Protein AF-A0A846B7E2-F1 (afdb_monomer_lite)

pLDDT: mean 75.78, std 22.54, range [23.11, 97.06]

Secondary structure (DSSP, 8-state):
--EEEEE--SSTTSSHHHHHHHHHHHHHTTS-EEEEE--TT-HHHHHHHHT-S--SSEEEE---HHHHTTGGG-SS-SEEEEE--S-TT-HHHHHHHHHHHHTT-------SSS------

Sequence (120 aa):
MPSIIAIINGKGGVGKTTTSVNLSAALADKKKVLLVDADPQGSATWWVERGGTNMGFDLAQETEPTLLSSLQKIEGYELAVVDTPPALRSEALEVVHHTYHQAGFTHLAGIENVTKLTLL

Radius of gyration: 13.57 Å; chains: 1; bounding box: 35×30×28 Å

Foldseek 3Di:
DAAEAEQDALDPPPCLLVCLLVVQLVCLVPWAEEEEEQAPVCPNVVVVVVVVDDSSYHYDYDNDLVVVLCVVVDPPTRYYYYRHYNRPDDPNVVSVVVSCVVVPDDDPDDDPDDDDDPDD

Structure (mmCIF, N/CA/C/O backbone):
data_AF-A0A846B7E2-F1
#
_entry.id   AF-A0A846B7E2-F1
#
loop_
_atom_site.group_PDB
_atom_site.id
_atom_site.type_symbol
_atom_site.label_atom_id
_atom_site.label_alt_id
_atom_site.label_comp_id
_atom_site.label_asym_id
_atom_site.label_entity_id
_atom_site.label_seq_id
_atom_site.pdbx_PDB_ins_code
_atom_site.Cartn_x
_atom_site.Cartn_y
_atom_site.Cartn_z
_atom_site.occupancy
_atom_site.B_iso_or_equiv
_atom_site.auth_seq_id
_atom_site.auth_comp_id
_atom_site.auth_asym_id
_atom_site.auth_atom_id
_atom_site.pdbx_PDB_model_num
ATOM 1 N N . MET A 1 1 ? 1.496 10.185 12.114 1.00 75.81 1 MET A N 1
ATOM 2 C CA . MET A 1 1 ? 2.270 9.568 11.019 1.00 75.81 1 MET A CA 1
ATOM 3 C C . MET A 1 1 ? 1.794 8.134 10.879 1.00 75.81 1 MET A C 1
ATOM 5 O O . MET A 1 1 ? 1.859 7.421 11.881 1.00 75.81 1 MET A O 1
ATOM 9 N N . PRO A 1 2 ? 1.260 7.725 9.719 1.00 86.44 2 PRO A N 1
ATOM 10 C CA . PRO A 1 2 ? 0.868 6.339 9.499 1.00 86.44 2 PRO A CA 1
ATOM 11 C C . PRO A 1 2 ? 2.097 5.429 9.473 1.00 86.44 2 PRO A C 1
ATOM 13 O O . PRO A 1 2 ? 3.195 5.845 9.098 1.00 86.44 2 PRO A O 1
ATOM 16 N N . SER A 1 3 ? 1.901 4.159 9.821 1.00 88.38 3 SER A N 1
ATOM 17 C CA . SER A 1 3 ? 2.859 3.121 9.423 1.00 88.38 3 SER A CA 1
ATOM 18 C C . SER A 1 3 ? 2.795 2.936 7.906 1.00 88.38 3 SER A C 1
ATOM 20 O O . SER A 1 3 ? 1.712 3.046 7.335 1.00 88.38 3 SER A O 1
ATOM 22 N N . ILE A 1 4 ? 3.919 2.643 7.249 1.00 85.88 4 ILE A N 1
ATOM 23 C CA . ILE A 1 4 ? 3.960 2.425 5.795 1.00 85.88 4 ILE A CA 1
ATOM 24 C C . ILE A 1 4 ? 4.366 0.983 5.506 1.00 85.88 4 ILE A C 1
ATOM 26 O O . ILE A 1 4 ? 5.392 0.517 5.998 1.00 85.88 4 ILE A O 1
ATOM 30 N N . ILE A 1 5 ? 3.579 0.296 4.679 1.00 87.12 5 ILE A N 1
ATOM 31 C CA . ILE A 1 5 ? 3.899 -1.026 4.138 1.00 87.12 5 ILE A CA 1
ATOM 32 C C . ILE A 1 5 ? 3.931 -0.915 2.618 1.00 87.12 5 ILE A C 1
ATOM 34 O O . ILE A 1 5 ? 2.895 -0.736 1.988 1.00 87.12 5 ILE A O 1
ATOM 38 N N . ALA A 1 6 ? 5.110 -1.044 2.020 1.00 86.50 6 ALA A N 1
ATOM 39 C CA . ALA A 1 6 ? 5.250 -1.074 0.570 1.00 86.50 6 ALA A CA 1
ATOM 40 C C . ALA A 1 6 ? 5.435 -2.507 0.073 1.00 86.50 6 ALA A C 1
ATOM 42 O O . ALA A 1 6 ? 6.299 -3.239 0.562 1.00 86.50 6 ALA A O 1
ATOM 43 N N . ILE A 1 7 ? 4.646 -2.902 -0.925 1.00 87.38 7 ILE A N 1
ATOM 44 C CA . ILE A 1 7 ? 4.767 -4.212 -1.558 1.00 87.38 7 ILE A CA 1
ATOM 45 C C . ILE A 1 7 ? 5.700 -4.076 -2.757 1.00 87.38 7 ILE A C 1
ATOM 47 O O . ILE A 1 7 ? 5.306 -3.589 -3.814 1.00 87.38 7 ILE A O 1
ATOM 51 N N . ILE A 1 8 ? 6.955 -4.496 -2.581 1.00 82.00 8 ILE A N 1
ATOM 52 C CA . ILE A 1 8 ? 8.046 -4.283 -3.540 1.00 82.00 8 ILE A CA 1
ATOM 53 C C . ILE A 1 8 ? 8.450 -5.591 -4.215 1.00 82.00 8 ILE A C 1
ATOM 55 O O . ILE A 1 8 ? 8.825 -6.562 -3.561 1.00 82.00 8 ILE A O 1
ATOM 59 N N . ASN A 1 9 ? 8.425 -5.593 -5.548 1.00 79.75 9 ASN A N 1
ATOM 60 C CA . ASN A 1 9 ? 9.028 -6.636 -6.372 1.00 79.75 9 ASN A CA 1
ATOM 61 C C . ASN A 1 9 ? 9.170 -6.156 -7.825 1.00 79.75 9 ASN A C 1
ATOM 63 O O . ASN A 1 9 ? 8.171 -5.831 -8.473 1.00 79.75 9 ASN A O 1
ATOM 67 N N . GLY A 1 10 ? 10.388 -6.161 -8.375 1.00 74.75 10 GLY A N 1
ATOM 68 C CA . GLY A 1 10 ? 10.601 -5.675 -9.743 1.00 74.75 10 GLY A CA 1
ATOM 69 C C . GLY A 1 10 ? 10.233 -6.652 -10.856 1.00 74.75 10 GLY A C 1
ATOM 70 O O . GLY A 1 10 ? 10.411 -6.316 -12.022 1.00 74.75 10 GLY A O 1
ATOM 71 N N . LYS A 1 11 ? 9.697 -7.834 -10.534 1.00 77.19 11 LYS A N 1
ATOM 72 C CA . LYS A 1 11 ? 9.049 -8.706 -11.516 1.00 77.19 11 LYS A CA 1
ATOM 73 C C . LYS A 1 11 ? 7.556 -8.364 -11.624 1.00 77.19 11 LYS A C 1
ATOM 75 O O . LYS A 1 11 ? 6.849 -8.226 -10.622 1.00 77.19 11 LYS A O 1
ATOM 80 N N . GLY A 1 12 ? 7.062 -8.235 -12.854 1.00 79.31 12 GLY A N 1
ATOM 81 C CA . GLY A 1 12 ? 5.628 -8.120 -13.145 1.00 79.31 12 GLY A CA 1
ATOM 82 C C . GLY A 1 12 ? 4.880 -9.437 -12.904 1.00 79.31 12 GLY A C 1
ATOM 83 O O . GLY A 1 12 ? 5.459 -10.516 -13.020 1.00 79.31 12 GLY A O 1
ATOM 84 N N . GLY A 1 13 ? 3.593 -9.363 -12.554 1.00 84.00 13 GLY A N 1
ATOM 85 C CA . GLY A 1 13 ? 2.731 -10.550 -12.426 1.00 84.00 13 GLY A CA 1
ATOM 86 C C . GLY A 1 13 ? 2.988 -11.445 -11.205 1.00 84.00 13 GLY A C 1
ATOM 87 O O . GLY A 1 13 ? 2.538 -12.583 -11.182 1.00 84.00 13 GLY A O 1
ATOM 88 N N . VAL A 1 14 ? 3.701 -10.960 -10.184 1.00 87.12 14 VAL A N 1
ATOM 89 C CA . VAL A 1 14 ? 4.013 -11.725 -8.953 1.00 87.12 14 VAL A CA 1
ATOM 90 C C . VAL A 1 14 ? 3.006 -11.533 -7.813 1.00 87.12 14 VAL A C 1
ATOM 92 O O . VAL A 1 14 ? 3.252 -11.979 -6.698 1.00 87.12 14 VAL A O 1
ATOM 95 N N . GLY A 1 15 ? 1.887 -10.849 -8.071 1.00 90.50 15 GLY A N 1
ATOM 96 C CA . GLY A 1 15 ? 0.821 -10.653 -7.084 1.00 90.50 15 GLY A CA 1
ATOM 97 C C . GLY A 1 15 ? 1.002 -9.461 -6.136 1.00 90.50 15 GLY A C 1
ATOM 98 O O . GLY A 1 15 ? 0.415 -9.480 -5.057 1.00 90.50 15 GLY A O 1
ATOM 99 N N . LYS A 1 16 ? 1.774 -8.426 -6.516 1.00 91.56 16 LYS A N 1
ATOM 100 C CA . LYS A 1 16 ? 1.914 -7.182 -5.727 1.00 91.56 16 LYS A CA 1
ATOM 101 C C . LYS A 1 16 ? 0.559 -6.530 -5.462 1.00 91.56 16 LYS A C 1
ATOM 103 O O . LYS A 1 16 ? 0.103 -6.557 -4.329 1.00 91.56 16 LYS A O 1
ATOM 108 N N . THR A 1 17 ? -0.136 -6.130 -6.524 1.00 94.62 17 THR A N 1
ATOM 109 C CA . THR A 1 17 ? -1.474 -5.532 -6.469 1.00 94.62 17 THR A CA 1
ATOM 110 C C . THR A 1 17 ? -2.467 -6.386 -5.690 1.00 94.62 17 THR A C 1
ATOM 112 O O . THR A 1 17 ? -3.160 -5.888 -4.809 1.00 94.62 17 THR A O 1
ATOM 115 N N . THR A 1 18 ? -2.490 -7.700 -5.944 1.00 95.56 18 THR A N 1
ATOM 116 C CA . THR A 1 18 ? -3.334 -8.641 -5.194 1.00 95.56 18 THR A CA 1
ATOM 117 C C . THR A 1 18 ? -3.052 -8.576 -3.698 1.00 95.56 18 THR A C 1
ATOM 119 O O . THR A 1 18 ? -3.985 -8.515 -2.901 1.00 95.56 18 THR A O 1
ATOM 122 N N . THR A 1 19 ? -1.777 -8.575 -3.312 1.00 95.31 19 THR A N 1
ATOM 123 C CA . THR A 1 19 ? -1.363 -8.504 -1.909 1.00 95.31 19 THR A CA 1
ATOM 124 C C . THR A 1 19 ? -1.716 -7.149 -1.308 1.00 95.31 19 THR A C 1
ATOM 126 O O . THR A 1 19 ? -2.303 -7.119 -0.233 1.00 95.31 19 THR A O 1
ATOM 129 N N . SER A 1 20 ? -1.427 -6.050 -2.008 1.00 95.69 20 SER A N 1
ATOM 130 C CA . SER A 1 20 ? -1.715 -4.680 -1.574 1.00 95.69 20 SER A CA 1
ATOM 131 C C . SER A 1 20 ? -3.209 -4.488 -1.284 1.00 95.69 20 SER A C 1
ATOM 133 O O . SER A 1 20 ? -3.573 -4.092 -0.180 1.00 95.69 20 SER A O 1
ATOM 135 N N . VAL A 1 21 ? -4.085 -4.862 -2.224 1.00 95.88 21 VAL A N 1
ATOM 136 C CA . VAL A 1 21 ? -5.547 -4.731 -2.076 1.00 95.88 21 VAL A CA 1
ATOM 137 C C . VAL A 1 21 ? -6.081 -5.601 -0.935 1.00 95.88 21 VAL A C 1
ATOM 139 O O . VAL A 1 21 ? -6.828 -5.118 -0.084 1.00 95.88 21 VAL A O 1
ATOM 142 N N . ASN A 1 22 ? -5.690 -6.880 -0.879 1.00 95.50 22 ASN A N 1
ATOM 143 C CA . ASN A 1 22 ? -6.203 -7.795 0.149 1.00 95.50 22 ASN A CA 1
ATOM 144 C C . ASN A 1 22 ? -5.677 -7.455 1.549 1.00 95.50 22 ASN A C 1
ATOM 146 O O . ASN A 1 22 ? -6.412 -7.598 2.523 1.00 95.50 22 ASN A O 1
ATOM 150 N N . LEU A 1 23 ? -4.432 -6.983 1.665 1.00 94.69 23 LEU A N 1
ATOM 151 C CA . LEU A 1 23 ? -3.875 -6.523 2.936 1.00 94.69 23 LEU A CA 1
ATOM 152 C C . LEU A 1 23 ? -4.627 -5.295 3.453 1.00 94.69 23 LEU A C 1
ATOM 154 O O . LEU A 1 23 ? -4.964 -5.251 4.637 1.00 94.69 23 LEU A O 1
ATOM 158 N N . SER A 1 24 ? -4.923 -4.331 2.576 1.00 96.44 24 SER A N 1
ATOM 159 C CA . SER A 1 24 ? -5.716 -3.155 2.936 1.00 96.44 24 SER A CA 1
ATOM 160 C C . SER A 1 24 ? -7.114 -3.543 3.412 1.00 96.44 24 SER A C 1
ATOM 162 O O . SER A 1 24 ? -7.517 -3.130 4.497 1.00 96.44 24 SER A O 1
ATOM 164 N N . ALA A 1 25 ? -7.810 -4.409 2.669 1.00 95.44 25 ALA A N 1
ATOM 165 C CA . ALA A 1 25 ? -9.132 -4.908 3.053 1.00 95.44 25 ALA A CA 1
ATOM 166 C C . ALA A 1 25 ? -9.111 -5.648 4.403 1.00 95.44 25 ALA A C 1
ATOM 168 O O . ALA A 1 25 ? -9.960 -5.418 5.255 1.00 95.44 25 ALA A O 1
ATOM 169 N N . ALA A 1 26 ? -8.117 -6.510 4.641 1.00 95.69 26 ALA A N 1
ATOM 170 C CA . ALA A 1 26 ? -8.022 -7.286 5.879 1.00 95.69 26 ALA A CA 1
ATOM 171 C C . ALA A 1 26 ? -7.739 -6.430 7.130 1.00 95.69 26 ALA A C 1
ATOM 173 O O . ALA A 1 26 ? -7.996 -6.867 8.255 1.00 95.69 26 ALA A O 1
ATOM 174 N N . LEU A 1 27 ? -7.167 -5.235 6.951 1.00 96.06 27 LEU A N 1
ATOM 175 C CA . LEU A 1 27 ? -6.812 -4.321 8.039 1.00 96.06 27 LEU A CA 1
ATOM 176 C C . LEU A 1 27 ? -7.792 -3.153 8.203 1.00 96.06 27 LEU A C 1
ATOM 178 O O . LEU A 1 27 ? -7.755 -2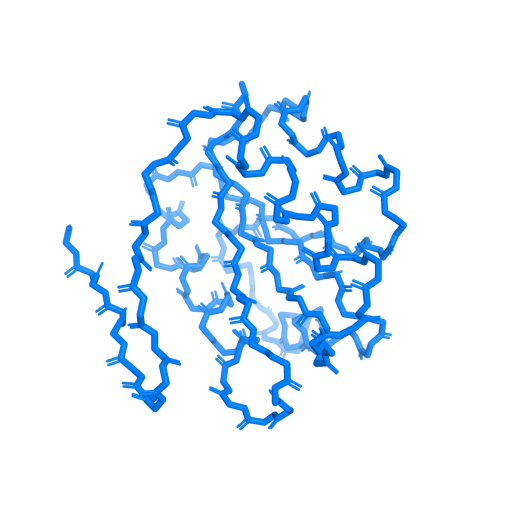.504 9.249 1.00 96.06 27 LEU A O 1
ATOM 182 N N . ALA A 1 28 ? -8.675 -2.928 7.229 1.00 96.06 28 ALA A N 1
ATOM 183 C CA . ALA A 1 28 ? -9.681 -1.869 7.212 1.00 96.06 28 ALA A CA 1
ATOM 184 C C . ALA A 1 28 ? -10.583 -1.846 8.461 1.00 96.06 28 ALA A C 1
ATOM 186 O O . ALA A 1 28 ? -10.833 -0.788 9.029 1.00 96.06 28 ALA A O 1
ATOM 187 N N . ASP A 1 29 ? -10.995 -3.013 8.966 1.00 93.94 29 ASP A N 1
ATOM 188 C CA . ASP A 1 29 ? -11.859 -3.097 10.157 1.00 93.94 29 ASP A CA 1
ATOM 189 C C . ASP A 1 29 ? -11.138 -2.737 11.469 1.00 93.94 29 ASP A C 1
ATOM 191 O O . ASP A 1 29 ? -11.761 -2.616 12.524 1.00 93.94 29 ASP A O 1
ATOM 195 N N . LYS A 1 30 ? -9.807 -2.613 11.434 1.00 95.69 30 LYS A N 1
ATOM 196 C CA . LYS A 1 30 ? -8.965 -2.386 12.619 1.00 95.69 30 LYS A CA 1
ATOM 197 C C . LYS A 1 30 ? -8.203 -1.069 12.578 1.00 95.69 30 LYS A C 1
ATOM 199 O O . LYS A 1 30 ? -7.686 -0.660 13.614 1.00 95.69 30 LYS A O 1
ATOM 204 N N . LYS A 1 31 ? -8.048 -0.469 11.399 1.00 95.94 31 LYS A N 1
ATOM 205 C CA . LYS A 1 31 ? -7.210 0.708 11.160 1.00 95.94 31 LYS A CA 1
ATOM 206 C C . LYS A 1 31 ? -7.834 1.579 10.082 1.00 95.94 31 LYS A C 1
ATOM 208 O O . LYS A 1 31 ? -8.391 1.064 9.120 1.00 95.94 31 LYS A O 1
ATOM 213 N N . LYS A 1 32 ? -7.618 2.891 10.160 1.00 97.06 32 LYS A N 1
ATOM 214 C CA . LYS A 1 32 ? -7.814 3.777 9.004 1.00 97.06 32 LYS A CA 1
ATOM 215 C C . LYS A 1 32 ? -6.709 3.545 7.978 1.00 97.06 32 LYS A C 1
ATOM 217 O O . LYS A 1 32 ? -5.576 3.996 8.175 1.00 97.06 32 LYS A O 1
ATOM 222 N N . VAL A 1 33 ? -7.038 2.810 6.917 1.00 96.75 33 VAL A N 1
ATOM 223 C CA . VAL A 1 33 ? -6.096 2.401 5.870 1.00 96.75 33 VAL A CA 1
ATOM 224 C C . VAL A 1 33 ? -6.241 3.275 4.626 1.00 96.75 33 VAL A C 1
ATOM 226 O O . VAL A 1 33 ? -7.351 3.487 4.144 1.00 96.75 33 VAL A O 1
ATOM 229 N N . LEU A 1 34 ? -5.102 3.714 4.091 1.00 96.50 34 LEU A N 1
ATOM 230 C CA . LEU A 1 34 ? -4.964 4.256 2.743 1.00 96.50 34 LEU A CA 1
ATOM 231 C C . LEU A 1 34 ? -4.218 3.243 1.868 1.00 96.50 34 LEU A C 1
ATOM 233 O O . LEU A 1 34 ? -3.078 2.890 2.173 1.00 96.50 34 LEU A O 1
ATOM 237 N N . LEU A 1 35 ? -4.829 2.795 0.775 1.00 96.44 35 LEU A N 1
ATOM 238 C CA . LEU A 1 35 ? -4.126 2.121 -0.313 1.00 96.44 35 LEU A CA 1
ATOM 239 C C . LEU A 1 35 ? -3.633 3.173 -1.312 1.00 96.44 35 LEU A C 1
ATOM 241 O O . LEU A 1 35 ? -4.426 3.949 -1.837 1.00 96.44 35 LEU A O 1
ATOM 245 N N . VAL A 1 36 ? -2.332 3.178 -1.584 1.00 94.81 36 VAL A N 1
ATOM 246 C CA . VAL A 1 36 ? -1.685 4.040 -2.574 1.00 94.81 36 VAL A CA 1
ATOM 247 C C . VAL A 1 36 ? -1.273 3.184 -3.766 1.00 94.81 36 VAL A C 1
ATOM 249 O O . VAL A 1 36 ? -0.397 2.329 -3.633 1.00 94.81 36 VAL A O 1
ATOM 252 N N . ASP A 1 37 ? -1.895 3.402 -4.920 1.00 94.44 37 ASP A N 1
ATOM 253 C CA . ASP A 1 37 ? -1.461 2.828 -6.192 1.00 94.44 37 ASP A CA 1
ATOM 254 C C . ASP A 1 37 ? -0.381 3.725 -6.804 1.00 94.44 37 ASP A C 1
ATOM 256 O O . ASP A 1 37 ? -0.676 4.792 -7.347 1.00 94.44 37 ASP A O 1
ATOM 260 N N . ALA A 1 38 ? 0.878 3.311 -6.657 1.00 90.44 38 ALA A N 1
ATOM 261 C CA . ALA A 1 38 ? 2.031 4.007 -7.217 1.00 90.44 38 ALA A CA 1
ATOM 262 C C . ALA A 1 38 ? 2.513 3.406 -8.540 1.00 90.44 38 ALA A C 1
ATOM 264 O O . ALA A 1 38 ? 3.532 3.845 -9.082 1.00 90.44 38 ALA A O 1
ATOM 265 N N . ASP A 1 39 ? 1.810 2.405 -9.074 1.00 88.50 39 ASP A N 1
ATOM 266 C CA . ASP A 1 39 ? 2.083 1.878 -10.401 1.00 88.50 39 ASP A CA 1
ATOM 267 C C . ASP A 1 39 ? 1.361 2.745 -11.449 1.00 88.50 39 ASP A C 1
ATOM 269 O O . ASP A 1 39 ? 0.132 2.828 -11.436 1.00 88.50 39 ASP A O 1
ATOM 273 N N . PRO A 1 40 ? 2.069 3.360 -12.417 1.00 87.88 40 PRO A N 1
ATOM 274 C CA . PRO A 1 40 ? 1.428 4.087 -13.514 1.00 87.88 40 PRO A CA 1
ATOM 275 C C . PRO A 1 40 ? 0.423 3.255 -14.324 1.00 87.88 40 PRO A C 1
ATOM 277 O O . PRO A 1 40 ? -0.410 3.821 -15.028 1.00 87.88 40 PRO A O 1
ATOM 280 N N . GLN A 1 41 ? 0.489 1.920 -14.251 1.00 90.81 41 GLN A N 1
ATOM 281 C CA . GLN A 1 41 ? -0.509 1.036 -14.855 1.00 90.81 41 GLN A CA 1
ATOM 282 C C . GLN A 1 41 ? -1.866 1.054 -14.131 1.00 90.81 41 GLN A C 1
ATOM 284 O O . GLN A 1 41 ? -2.848 0.595 -14.710 1.00 90.81 41 GLN A O 1
ATOM 289 N N . GLY A 1 42 ? -1.945 1.549 -12.890 1.00 92.94 42 GLY A N 1
ATOM 290 C CA . GLY A 1 42 ? -3.201 1.731 -12.157 1.00 92.94 42 GLY A CA 1
ATOM 291 C C . GLY A 1 42 ? -3.943 0.425 -11.853 1.00 92.94 42 GLY A C 1
ATOM 292 O O . GLY A 1 42 ? -5.176 0.388 -11.864 1.00 92.94 42 GLY A O 1
ATOM 293 N N . SER A 1 43 ? -3.217 -0.684 -11.674 1.00 94.56 43 SER A N 1
ATOM 294 C CA . SER A 1 43 ? -3.832 -2.011 -11.522 1.00 94.56 43 SER A CA 1
ATOM 295 C C . SER A 1 43 ? -4.621 -2.147 -10.218 1.00 94.56 43 SER A C 1
ATOM 297 O O . SER A 1 43 ? -5.643 -2.839 -10.199 1.00 94.56 43 SER A O 1
ATOM 299 N N . ALA A 1 44 ? -4.174 -1.501 -9.137 1.00 94.81 44 ALA A N 1
ATOM 300 C CA . ALA A 1 44 ? -4.874 -1.515 -7.857 1.00 94.81 44 ALA A CA 1
ATOM 301 C C . ALA A 1 44 ? -6.131 -0.650 -7.936 1.00 94.81 44 ALA A C 1
ATOM 303 O O . ALA A 1 44 ? -7.210 -1.119 -7.570 1.00 94.81 44 ALA A O 1
ATOM 304 N N . THR A 1 45 ? -6.009 0.558 -8.494 1.00 95.50 45 THR A N 1
ATOM 305 C CA . THR A 1 45 ? -7.139 1.464 -8.729 1.00 95.50 45 THR A CA 1
ATOM 306 C C . THR A 1 45 ? -8.227 0.780 -9.543 1.00 95.50 45 THR A C 1
ATOM 308 O O . THR A 1 45 ? -9.369 0.664 -9.096 1.00 95.50 45 THR A O 1
ATOM 311 N N . TRP A 1 46 ? -7.855 0.222 -10.698 1.00 94.75 46 TRP A N 1
ATOM 312 C CA . TRP A 1 46 ? -8.784 -0.480 -11.579 1.00 94.75 46 TRP A CA 1
ATOM 313 C C . TRP A 1 46 ? -9.489 -1.650 -10.883 1.00 94.75 46 TRP A C 1
ATOM 315 O O . TRP A 1 46 ? -10.681 -1.876 -11.106 1.00 94.75 46 TRP A O 1
ATOM 325 N N . TRP A 1 47 ? -8.775 -2.407 -10.043 1.00 93.81 47 TRP A N 1
ATOM 326 C CA . TRP A 1 47 ? -9.369 -3.514 -9.293 1.00 93.81 47 TRP A CA 1
ATOM 327 C C . TRP A 1 47 ? -10.421 -2.989 -8.321 1.00 93.81 47 TRP A C 1
ATOM 329 O O . TRP A 1 47 ? -11.570 -3.438 -8.360 1.00 93.81 47 TRP A O 1
ATOM 339 N N . VAL A 1 48 ? -10.035 -2.057 -7.450 1.00 94.00 48 VAL A N 1
ATOM 340 C CA . VAL A 1 48 ? -10.896 -1.545 -6.378 1.00 94.00 48 VAL A CA 1
ATOM 341 C C . VAL A 1 48 ? -12.163 -0.914 -6.955 1.00 94.00 48 VAL A C 1
ATOM 343 O O . VAL A 1 48 ? -13.259 -1.251 -6.510 1.00 94.00 48 VAL A O 1
ATOM 346 N N . GLU A 1 49 ? -12.043 -0.094 -8.002 1.00 91.19 49 GLU A N 1
ATOM 347 C CA . GLU A 1 49 ? -13.192 0.545 -8.656 1.00 91.19 49 GLU A CA 1
ATOM 348 C C . GLU A 1 49 ? -14.168 -0.471 -9.270 1.00 91.19 49 GLU A C 1
ATOM 350 O O . GLU A 1 49 ? -15.386 -0.319 -9.158 1.00 91.19 49 GLU A O 1
ATOM 355 N N . ARG A 1 50 ? -13.663 -1.557 -9.873 1.00 89.88 50 ARG A N 1
ATOM 356 C CA . ARG A 1 50 ? -14.520 -2.626 -10.423 1.00 89.88 50 ARG A CA 1
ATOM 357 C C . ARG A 1 50 ? -15.192 -3.476 -9.357 1.00 89.88 50 ARG A C 1
ATOM 359 O O . ARG A 1 50 ? -16.201 -4.111 -9.656 1.00 89.88 50 ARG A O 1
ATOM 366 N N . GLY A 1 51 ? -14.648 -3.504 -8.142 1.00 80.06 51 GLY A N 1
ATOM 367 C CA . GLY A 1 51 ? -15.215 -4.237 -7.014 1.00 80.06 51 GLY A CA 1
ATOM 368 C C . GLY A 1 51 ? -16.602 -3.740 -6.593 1.00 80.06 51 GLY A C 1
ATOM 369 O O . GLY A 1 51 ? -17.336 -4.491 -5.961 1.00 80.06 51 GLY A O 1
ATOM 370 N N . GLY A 1 52 ? -16.988 -2.509 -6.956 1.00 66.81 52 GLY A N 1
ATOM 371 C CA . GLY A 1 52 ? -18.349 -1.982 -6.786 1.00 66.81 52 GLY A CA 1
ATOM 372 C C . GLY A 1 52 ? -18.810 -1.762 -5.337 1.00 66.81 52 GLY A C 1
ATOM 373 O O . GLY A 1 52 ? -19.913 -1.263 -5.120 1.00 66.81 52 GLY A O 1
ATOM 374 N N . THR A 1 53 ? -17.988 -2.100 -4.342 1.00 61.66 53 THR A N 1
ATOM 375 C CA . THR A 1 53 ? -18.288 -1.970 -2.911 1.00 61.66 53 THR A CA 1
ATOM 376 C C . THR A 1 53 ? -17.168 -1.238 -2.187 1.00 61.66 53 THR A C 1
ATOM 378 O O . THR A 1 53 ? -15.995 -1.466 -2.476 1.00 61.66 53 THR A O 1
ATOM 381 N N . ASN A 1 54 ? -17.528 -0.420 -1.195 1.00 77.00 54 ASN A N 1
ATOM 382 C CA . ASN A 1 54 ? -16.574 0.146 -0.244 1.00 77.00 54 ASN A CA 1
ATOM 383 C C . ASN A 1 54 ? -15.814 -1.001 0.454 1.00 77.00 54 ASN A C 1
ATOM 385 O O . ASN A 1 54 ? -16.416 -1.759 1.211 1.00 77.00 54 ASN A O 1
ATOM 389 N N . MET A 1 55 ? -14.515 -1.148 0.172 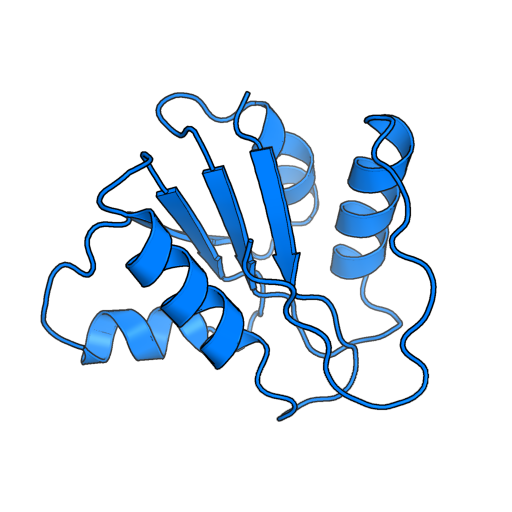1.00 88.25 55 MET A N 1
ATOM 390 C CA . MET A 1 55 ? -13.653 -2.196 0.741 1.00 88.25 55 MET A CA 1
ATOM 391 C C . MET A 1 55 ? -13.148 -1.861 2.159 1.00 88.25 55 MET A C 1
ATOM 393 O O . MET A 1 55 ? -12.304 -2.575 2.696 1.00 88.25 55 MET A O 1
ATOM 397 N N . GLY A 1 56 ? -13.654 -0.778 2.759 1.00 93.50 56 GLY A N 1
ATOM 398 C CA . GLY A 1 56 ? -13.319 -0.345 4.117 1.00 93.50 56 GLY A CA 1
ATOM 399 C C . GLY A 1 56 ? -12.022 0.465 4.225 1.00 93.50 56 GLY A C 1
ATOM 400 O O . GLY A 1 56 ? -11.637 0.847 5.326 1.00 93.50 56 GLY A O 1
ATOM 401 N N . PHE A 1 57 ? -11.357 0.752 3.105 1.00 95.62 57 PHE A N 1
ATOM 402 C CA . PHE A 1 57 ? -10.156 1.582 3.041 1.00 95.62 57 PHE A CA 1
ATOM 403 C C . PHE A 1 57 ? -10.295 2.658 1.963 1.00 95.62 57 PHE A C 1
ATOM 405 O O . PHE A 1 57 ? -11.021 2.471 0.984 1.00 95.62 57 PHE A O 1
ATOM 412 N N . ASP A 1 58 ? -9.558 3.753 2.128 1.00 95.88 58 ASP A N 1
ATOM 413 C CA . ASP A 1 58 ? -9.478 4.811 1.125 1.00 95.88 58 ASP A CA 1
ATOM 414 C C . ASP A 1 58 ? -8.417 4.469 0.076 1.00 95.88 58 ASP A C 1
ATOM 416 O O . ASP A 1 58 ? -7.417 3.807 0.365 1.00 95.88 58 ASP A O 1
ATOM 420 N N . LEU A 1 59 ? -8.631 4.926 -1.154 1.00 95.19 59 LEU A N 1
ATOM 421 C CA . LEU A 1 59 ? -7.746 4.692 -2.290 1.00 95.19 59 LEU A CA 1
ATOM 422 C C . LEU A 1 59 ? -7.215 6.027 -2.817 1.00 95.19 59 LEU A C 1
ATOM 424 O O . LEU A 1 59 ? -7.983 6.962 -3.037 1.00 95.19 59 LEU A O 1
ATOM 428 N N . ALA A 1 60 ? -5.914 6.081 -3.085 1.00 94.38 60 ALA A N 1
ATOM 429 C CA . ALA A 1 60 ? -5.275 7.146 -3.844 1.00 94.38 60 ALA A CA 1
ATOM 430 C C . ALA A 1 60 ? -4.392 6.545 -4.940 1.00 94.38 60 ALA A C 1
ATOM 432 O O . ALA A 1 60 ? -3.693 5.564 -4.703 1.00 94.38 60 ALA A O 1
ATOM 433 N N . GLN A 1 61 ? -4.387 7.155 -6.122 1.00 94.00 61 GLN A N 1
ATOM 434 C CA . GLN A 1 61 ? -3.408 6.857 -7.163 1.00 94.00 61 GLN A CA 1
ATOM 435 C C . GLN A 1 61 ? -2.375 7.981 -7.180 1.00 94.00 61 GLN A C 1
ATOM 437 O O . GLN A 1 61 ? -2.741 9.137 -7.374 1.00 94.00 61 GLN A O 1
ATOM 442 N N . GLU A 1 62 ? -1.106 7.649 -6.952 1.00 89.88 62 GLU A N 1
ATOM 443 C CA . GLU A 1 62 ? -0.028 8.632 -6.847 1.00 89.88 62 GLU A CA 1
ATOM 444 C C . GLU A 1 62 ? 1.293 8.051 -7.346 1.00 89.88 62 GLU A C 1
ATOM 446 O O . GLU A 1 62 ? 1.847 7.139 -6.740 1.00 89.88 62 GLU A O 1
ATOM 451 N N . THR A 1 63 ? 1.824 8.609 -8.430 1.00 85.06 63 THR A N 1
ATOM 452 C CA . THR A 1 63 ? 3.057 8.135 -9.072 1.00 85.06 63 THR A CA 1
ATOM 453 C C . THR A 1 63 ? 4.242 9.075 -8.868 1.00 85.06 63 THR A C 1
ATOM 455 O O . THR A 1 63 ? 5.372 8.689 -9.164 1.00 85.06 63 THR A O 1
ATOM 458 N N . GLU A 1 64 ? 4.018 10.294 -8.370 1.00 82.38 64 GLU A N 1
ATOM 459 C CA . GLU A 1 64 ? 5.059 11.303 -8.203 1.00 82.38 64 GLU A CA 1
ATOM 460 C C . GLU A 1 64 ? 5.954 10.984 -6.993 1.00 82.38 64 GLU A C 1
ATOM 462 O O . GLU A 1 64 ? 5.493 10.995 -5.843 1.00 82.38 64 GLU A O 1
ATOM 467 N N . PRO A 1 65 ? 7.270 10.766 -7.191 1.00 74.81 65 PRO A N 1
ATOM 468 C CA . PRO A 1 65 ? 8.166 10.364 -6.107 1.00 74.81 65 PRO A CA 1
ATOM 469 C C . PRO A 1 65 ? 8.223 11.368 -4.947 1.00 74.81 65 PRO A C 1
ATOM 471 O O . PRO A 1 65 ? 8.368 10.988 -3.783 1.00 74.81 65 PRO A O 1
ATOM 474 N N . THR A 1 66 ? 8.080 12.662 -5.241 1.00 74.62 66 THR A N 1
ATOM 475 C CA . THR A 1 66 ? 8.091 13.728 -4.228 1.00 74.62 66 THR A CA 1
ATOM 476 C C . THR A 1 66 ? 6.897 13.629 -3.277 1.00 74.62 66 THR A C 1
ATOM 478 O O . THR A 1 66 ? 7.058 13.814 -2.067 1.00 74.62 66 THR A O 1
ATOM 481 N N . LEU A 1 67 ? 5.722 13.259 -3.783 1.00 76.12 67 LEU A N 1
ATOM 482 C CA . LEU A 1 67 ? 4.517 13.063 -2.980 1.00 76.12 67 LEU A CA 1
ATOM 483 C C . LEU A 1 67 ? 4.586 11.745 -2.204 1.00 76.12 67 LEU A C 1
ATOM 485 O O . LEU A 1 67 ? 4.323 11.735 -0.999 1.00 76.12 67 LEU A O 1
ATOM 489 N N . LEU A 1 68 ? 5.092 10.677 -2.828 1.00 76.69 68 LEU A N 1
ATOM 490 C CA . LEU A 1 68 ? 5.344 9.397 -2.158 1.00 76.69 68 LEU A CA 1
ATOM 491 C C . LEU A 1 68 ? 6.329 9.532 -0.982 1.00 76.69 68 LEU A C 1
ATOM 493 O O . LEU A 1 68 ? 6.124 8.932 0.075 1.00 76.69 68 LEU A O 1
ATOM 497 N N . SER A 1 69 ? 7.349 10.390 -1.105 1.00 74.81 69 SER A N 1
ATOM 498 C CA . SER A 1 69 ? 8.296 10.683 -0.014 1.00 74.81 69 SER A CA 1
ATOM 499 C C . SER A 1 69 ? 7.649 11.379 1.193 1.00 74.81 69 SER A C 1
ATOM 501 O O . SER A 1 69 ? 8.183 11.357 2.303 1.00 74.81 69 SER A O 1
ATOM 503 N N . SER A 1 70 ? 6.475 11.985 0.998 1.00 83.19 70 SER A N 1
ATOM 504 C CA . SER A 1 70 ? 5.725 12.692 2.037 1.00 83.19 70 SER A CA 1
ATOM 505 C C . SER A 1 70 ? 4.581 11.865 2.628 1.00 83.19 70 SER A C 1
ATOM 507 O O . SER A 1 70 ? 3.861 12.379 3.481 1.00 83.19 70 SER A O 1
ATOM 509 N N . LEU A 1 71 ? 4.449 10.576 2.280 1.00 80.44 71 LEU A N 1
ATOM 510 C CA . LEU A 1 71 ? 3.403 9.696 2.822 1.00 80.44 71 LEU A CA 1
ATOM 511 C C . LEU A 1 71 ? 3.408 9.607 4.353 1.00 80.44 71 LEU A C 1
ATOM 513 O O . LEU A 1 71 ? 2.359 9.457 4.962 1.00 80.44 71 LEU A O 1
ATOM 517 N N . GLN A 1 72 ? 4.557 9.761 5.013 1.00 81.62 72 GLN A N 1
ATOM 518 C CA . GLN A 1 72 ? 4.621 9.762 6.482 1.00 81.62 72 GLN A CA 1
ATOM 519 C C . GLN A 1 72 ? 3.936 10.984 7.118 1.00 81.62 72 GLN A C 1
ATOM 521 O O . GLN A 1 72 ? 3.581 10.952 8.298 1.00 81.62 72 GLN A O 1
ATOM 526 N N . LYS A 1 73 ? 3.760 12.061 6.345 1.00 85.88 73 LYS A N 1
ATOM 527 C CA . LYS A 1 73 ? 3.187 13.335 6.796 1.00 85.88 73 LYS A CA 1
ATOM 528 C C . LYS A 1 73 ? 1.677 13.404 6.609 1.00 85.88 73 LYS A C 1
ATOM 530 O O . LYS A 1 73 ? 1.076 14.363 7.078 1.00 85.88 73 LYS A O 1
ATOM 535 N N . ILE A 1 74 ? 1.068 12.432 5.929 1.00 87.25 74 ILE A N 1
ATOM 536 C CA . ILE A 1 74 ? -0.383 12.428 5.762 1.00 87.25 74 ILE A CA 1
ATOM 537 C C . ILE A 1 74 ? -1.049 12.230 7.125 1.00 87.25 74 ILE A C 1
ATOM 539 O O . ILE A 1 74 ? -0.596 11.447 7.969 1.00 87.25 74 ILE A O 1
ATOM 543 N N . GLU A 1 75 ? -2.130 12.964 7.337 1.00 92.12 75 GLU A N 1
ATOM 544 C CA . GLU A 1 75 ? -2.944 12.888 8.542 1.00 92.12 75 GLU A CA 1
ATOM 545 C C . GLU A 1 75 ? -4.223 12.092 8.266 1.00 92.12 75 GLU A C 1
ATOM 547 O O . GLU A 1 75 ? -4.603 11.870 7.119 1.00 92.12 75 GLU A O 1
ATOM 552 N N . GLY A 1 76 ? -4.886 11.630 9.326 1.00 94.44 76 GLY A N 1
ATOM 553 C CA . GLY A 1 76 ? -6.157 10.907 9.215 1.00 94.44 76 GLY A CA 1
ATOM 554 C C . GLY A 1 76 ? -6.042 9.402 8.956 1.00 94.44 76 GLY A C 1
ATOM 555 O O . GLY A 1 76 ? -7.042 8.707 9.123 1.00 94.44 76 GLY A O 1
ATOM 556 N N . TYR A 1 77 ? -4.842 8.894 8.660 1.00 95.06 77 TYR A N 1
ATOM 557 C CA . TYR A 1 77 ? -4.576 7.470 8.437 1.00 95.06 77 TYR A CA 1
ATOM 558 C C . TYR A 1 77 ? -3.629 6.881 9.482 1.00 95.06 77 TYR A C 1
ATOM 560 O O . TYR A 1 77 ? -2.684 7.526 9.940 1.00 95.06 77 TYR A O 1
ATOM 568 N N . GLU A 1 78 ? -3.869 5.620 9.828 1.00 94.56 78 GLU A N 1
ATOM 569 C CA . GLU A 1 78 ? -3.025 4.826 10.728 1.00 94.56 78 GLU A CA 1
ATOM 570 C C . GLU A 1 78 ? -2.057 3.926 9.948 1.00 94.56 78 GLU A C 1
ATOM 572 O O . GLU A 1 78 ? -0.972 3.594 10.437 1.00 94.56 78 GLU A O 1
ATOM 577 N N . LEU A 1 79 ? -2.431 3.545 8.723 1.00 92.19 79 LEU A N 1
ATOM 578 C CA . LEU A 1 79 ? -1.645 2.698 7.832 1.00 92.19 79 LEU A CA 1
ATOM 579 C C . LEU A 1 79 ? -1.761 3.184 6.385 1.00 92.19 79 LEU A C 1
ATOM 581 O O . LEU A 1 79 ? -2.866 3.378 5.889 1.00 92.19 79 LEU A O 1
ATOM 585 N N . ALA A 1 80 ? -0.624 3.296 5.702 1.00 93.38 80 ALA A N 1
ATOM 586 C CA . ALA A 1 80 ? -0.552 3.416 4.252 1.00 93.38 80 ALA A CA 1
ATOM 587 C C . ALA A 1 80 ? 0.039 2.127 3.659 1.00 93.38 80 ALA A C 1
ATOM 589 O O . ALA A 1 80 ? 1.145 1.719 4.024 1.00 93.38 80 ALA A O 1
ATOM 590 N N . VAL A 1 81 ? -0.694 1.483 2.754 1.00 93.62 81 VAL A N 1
ATOM 591 C CA . VAL A 1 81 ? -0.219 0.349 1.950 1.00 93.62 81 VAL A CA 1
ATOM 592 C C . VAL A 1 81 ? 0.121 0.873 0.561 1.00 93.62 81 VAL A C 1
ATOM 594 O O . VAL A 1 81 ? -0.709 1.538 -0.044 1.00 93.62 81 VAL A O 1
ATOM 597 N N . VAL A 1 82 ? 1.318 0.594 0.051 1.00 91.75 82 VAL A N 1
ATOM 598 C CA . VAL A 1 82 ? 1.786 1.110 -1.246 1.00 91.75 82 VAL A CA 1
ATOM 599 C C . VAL A 1 82 ? 1.953 -0.039 -2.236 1.00 91.75 82 VAL A C 1
ATOM 601 O O . VAL A 1 82 ? 2.801 -0.914 -2.030 1.00 91.75 82 VAL A O 1
ATOM 604 N N . ASP A 1 83 ? 1.164 -0.024 -3.311 1.00 91.88 83 ASP A N 1
ATOM 605 C CA . ASP A 1 83 ? 1.367 -0.878 -4.482 1.00 91.88 83 ASP A CA 1
ATOM 606 C C . ASP A 1 83 ? 2.408 -0.231 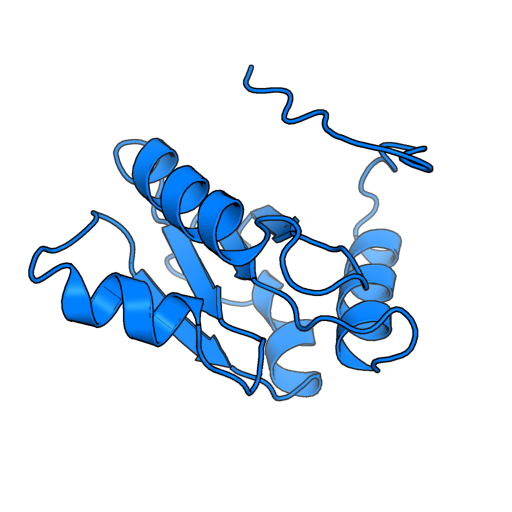-5.397 1.00 91.88 83 ASP A C 1
ATOM 608 O O . ASP A 1 83 ? 2.255 0.918 -5.797 1.00 91.88 83 ASP A O 1
ATOM 612 N N . THR A 1 84 ? 3.504 -0.935 -5.681 1.00 86.88 84 THR A N 1
ATOM 613 C CA . THR A 1 84 ? 4.655 -0.360 -6.400 1.00 86.88 84 THR A CA 1
ATOM 614 C C . THR A 1 84 ? 4.751 -0.876 -7.837 1.00 86.88 84 THR A C 1
ATOM 616 O O . THR A 1 84 ? 4.363 -2.019 -8.104 1.00 86.88 84 THR A O 1
ATOM 619 N N . PRO A 1 85 ? 5.329 -0.095 -8.771 1.00 84.12 85 PRO A N 1
ATOM 620 C CA . PRO A 1 85 ? 5.506 -0.534 -10.148 1.00 84.12 85 PRO A CA 1
ATOM 621 C C . PRO A 1 85 ? 6.488 -1.714 -10.270 1.00 84.12 85 PRO A C 1
ATOM 623 O O . PRO A 1 85 ? 7.376 -1.913 -9.433 1.00 84.12 85 PRO A O 1
ATOM 626 N N . PRO A 1 86 ? 6.389 -2.520 -11.342 1.00 73.25 86 PRO A N 1
ATOM 627 C CA . PRO A 1 86 ? 7.363 -3.557 -11.653 1.00 73.25 86 PRO A CA 1
ATOM 628 C C . PRO A 1 86 ? 8.661 -2.944 -12.206 1.00 73.25 86 PRO A C 1
ATOM 630 O O . PRO A 1 86 ? 8.853 -2.884 -13.414 1.00 73.25 86 PRO A O 1
ATOM 633 N N . ALA A 1 87 ? 9.586 -2.513 -11.345 1.00 65.62 87 ALA A N 1
ATOM 634 C CA . ALA A 1 87 ? 10.949 -2.188 -11.776 1.00 65.62 87 ALA A CA 1
ATOM 635 C C . ALA A 1 87 ? 11.963 -2.234 -10.621 1.00 65.62 87 ALA A C 1
ATOM 637 O O . ALA A 1 87 ? 11.885 -1.461 -9.676 1.00 65.62 87 ALA A O 1
ATOM 638 N N . LEU A 1 88 ? 12.996 -3.077 -10.746 1.00 52.47 88 LEU A N 1
ATOM 639 C CA . LEU A 1 88 ? 14.189 -3.072 -9.873 1.00 52.47 88 LEU A CA 1
ATOM 640 C C . LEU A 1 88 ? 15.082 -1.819 -10.070 1.00 52.47 88 LEU A C 1
ATOM 642 O O . LEU A 1 88 ? 16.120 -1.711 -9.429 1.00 52.47 88 LEU A O 1
ATOM 646 N N . ARG A 1 89 ? 14.713 -0.901 -10.979 1.00 52.00 89 ARG A N 1
ATOM 647 C CA . ARG A 1 89 ? 15.458 0.325 -11.336 1.00 52.00 89 ARG A CA 1
ATOM 648 C C . ARG A 1 89 ? 14.563 1.570 -11.477 1.00 52.00 89 ARG A C 1
ATOM 650 O O . ARG A 1 89 ? 14.911 2.478 -12.222 1.00 52.00 89 ARG A O 1
ATOM 657 N N . SER A 1 90 ? 13.381 1.601 -10.855 1.00 53.78 90 SER A N 1
ATOM 658 C CA . SER A 1 90 ? 12.573 2.832 -10.830 1.00 53.78 90 SER A CA 1
ATOM 659 C C . SER A 1 90 ? 12.970 3.708 -9.649 1.00 53.78 90 SER A C 1
ATOM 661 O O . SER A 1 90 ? 13.069 3.193 -8.535 1.00 53.78 90 SER A O 1
ATOM 663 N N . GLU A 1 91 ? 13.074 5.019 -9.866 1.00 56.22 91 GLU A N 1
ATOM 664 C CA . GLU A 1 91 ? 13.251 6.026 -8.807 1.00 56.22 91 GLU A CA 1
ATOM 665 C C . GLU A 1 91 ? 12.217 5.870 -7.680 1.00 56.22 91 GLU A C 1
ATOM 667 O O . GLU A 1 91 ? 12.550 6.024 -6.512 1.00 56.22 91 GLU A O 1
ATOM 672 N N . ALA A 1 92 ? 10.985 5.455 -7.998 1.00 51.44 92 ALA A N 1
ATOM 673 C CA . ALA A 1 92 ? 9.950 5.153 -7.005 1.00 51.44 92 ALA A CA 1
ATOM 674 C C . ALA A 1 92 ? 10.379 4.067 -5.996 1.00 51.44 92 ALA A C 1
ATOM 676 O O . ALA A 1 92 ? 10.095 4.175 -4.804 1.00 51.44 92 ALA A O 1
ATOM 677 N N . LEU A 1 93 ? 11.113 3.045 -6.448 1.00 54.06 93 LEU A N 1
ATOM 678 C CA . LEU A 1 93 ? 11.626 1.986 -5.578 1.00 54.06 93 LEU A CA 1
ATOM 679 C C . LEU A 1 93 ? 12.753 2.506 -4.689 1.00 54.06 93 LEU A C 1
ATOM 681 O O . LEU A 1 93 ? 12.789 2.185 -3.506 1.00 54.06 93 LEU A O 1
ATOM 685 N N . GLU A 1 94 ? 13.646 3.328 -5.247 1.00 59.41 94 GLU A N 1
ATOM 686 C CA . GLU A 1 94 ? 14.721 3.967 -4.487 1.00 59.41 94 GLU A CA 1
ATOM 687 C C . GLU A 1 94 ? 14.173 4.940 -3.443 1.00 59.41 94 GLU A C 1
ATOM 689 O O . GLU A 1 94 ? 14.644 4.933 -2.312 1.00 59.41 94 GLU A O 1
ATOM 694 N N . VAL A 1 95 ? 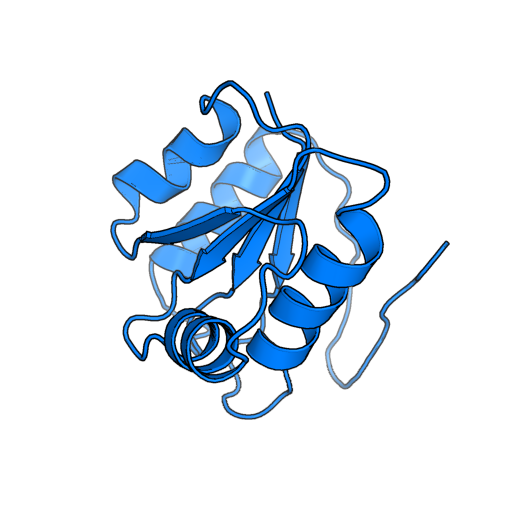13.140 5.721 -3.765 1.00 58.66 95 VAL A N 1
ATOM 695 C CA . VAL A 1 95 ? 12.506 6.659 -2.829 1.00 58.66 95 VAL A CA 1
ATOM 696 C C . VAL A 1 95 ? 11.796 5.924 -1.701 1.00 58.66 95 VAL A C 1
ATOM 698 O O . VAL A 1 95 ? 11.955 6.297 -0.535 1.00 58.66 95 VAL A O 1
ATOM 701 N N . VAL A 1 96 ? 11.062 4.852 -2.003 1.00 56.03 96 VAL A N 1
ATOM 702 C CA . VAL A 1 96 ? 10.431 4.032 -0.962 1.00 56.03 96 VAL A CA 1
ATOM 703 C C . VAL A 1 96 ? 11.500 3.338 -0.108 1.00 56.03 96 VAL A C 1
ATOM 705 O O . VAL A 1 96 ? 11.407 3.360 1.118 1.00 56.03 96 VAL A O 1
ATOM 708 N N . HIS A 1 97 ? 12.563 2.809 -0.720 1.00 58.06 97 HIS A N 1
ATOM 709 C CA . HIS A 1 97 ? 13.682 2.168 -0.023 1.00 58.06 97 HIS A CA 1
ATOM 710 C C . HIS A 1 97 ? 14.488 3.151 0.850 1.00 58.06 97 HIS A C 1
ATOM 712 O O . HIS A 1 97 ? 14.843 2.839 1.986 1.00 58.06 97 HIS A O 1
ATOM 718 N N . HIS A 1 98 ? 14.745 4.366 0.365 1.00 56.75 98 HIS A N 1
ATOM 719 C CA . HIS A 1 98 ? 15.483 5.400 1.090 1.00 56.75 98 HIS A CA 1
ATOM 720 C C . HIS A 1 98 ? 14.662 5.960 2.259 1.00 56.75 98 HIS A C 1
ATOM 722 O O . HIS A 1 98 ? 15.174 6.090 3.3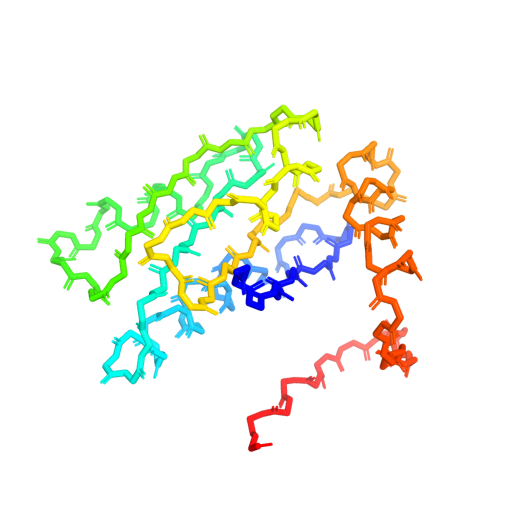72 1.00 56.75 98 HIS A O 1
ATOM 728 N N . THR A 1 99 ? 13.365 6.210 2.044 1.00 54.03 99 THR A N 1
ATOM 729 C CA . THR A 1 99 ? 12.419 6.586 3.110 1.00 54.03 99 THR A CA 1
ATOM 730 C C . THR A 1 99 ? 12.344 5.506 4.198 1.00 54.03 99 THR A C 1
ATOM 732 O O . THR A 1 99 ? 12.305 5.825 5.386 1.00 54.03 99 THR A O 1
ATOM 735 N N . TYR A 1 100 ? 12.393 4.226 3.810 1.00 52.38 100 TYR A N 1
ATOM 736 C CA . TYR A 1 100 ? 12.407 3.086 4.733 1.00 52.38 100 TYR A CA 1
ATOM 737 C C . TYR A 1 100 ? 13.677 3.046 5.604 1.00 52.38 100 TYR A C 1
ATOM 739 O O . TYR A 1 100 ? 13.590 2.848 6.816 1.00 52.38 100 TYR A O 1
ATOM 747 N N . HIS A 1 101 ? 14.854 3.294 5.016 1.00 48.56 101 HIS A N 1
ATOM 748 C CA . HIS A 1 101 ? 16.131 3.299 5.741 1.00 48.56 101 HIS A CA 1
ATOM 749 C C . HIS A 1 101 ? 16.307 4.493 6.686 1.00 48.56 101 HIS A C 1
ATOM 751 O O . HIS A 1 101 ? 16.869 4.330 7.769 1.00 48.56 101 HIS A O 1
ATOM 757 N N . GLN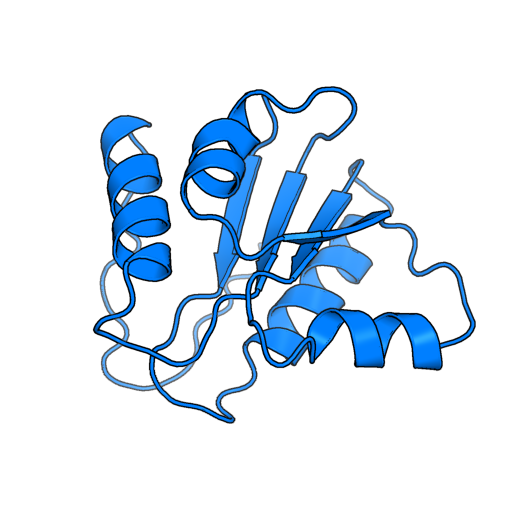 A 1 102 ? 15.824 5.681 6.314 1.00 44.88 102 GLN A N 1
ATOM 758 C CA . GLN A 1 102 ? 15.945 6.874 7.163 1.00 44.88 102 GLN A CA 1
ATOM 759 C C . GLN A 1 102 ? 15.021 6.837 8.388 1.00 44.88 102 GLN A C 1
ATOM 761 O O . GLN A 1 102 ? 15.323 7.461 9.401 1.00 44.88 102 GLN A O 1
ATOM 766 N N . ALA A 1 103 ? 13.925 6.078 8.324 1.00 47.09 103 ALA A N 1
ATOM 767 C CA . ALA A 1 103 ? 12.954 5.968 9.409 1.00 47.09 103 ALA A CA 1
ATOM 768 C C . ALA A 1 103 ? 13.283 4.878 10.457 1.00 47.09 103 ALA A C 1
ATOM 770 O O . ALA A 1 103 ? 12.507 4.673 11.386 1.00 47.09 103 ALA A O 1
ATOM 771 N N . GLY A 1 104 ? 14.435 4.199 10.346 1.00 32.91 104 GLY A N 1
ATOM 772 C CA . GLY A 1 104 ? 14.925 3.268 11.374 1.00 32.91 104 GLY A CA 1
ATOM 773 C C . GLY A 1 104 ? 14.199 1.918 11.443 1.00 32.91 104 GLY A C 1
ATOM 774 O O . GLY A 1 104 ? 14.265 1.241 12.469 1.00 32.91 104 GLY A O 1
ATOM 775 N N . PHE A 1 105 ? 13.507 1.506 10.377 1.00 41.97 105 PHE A N 1
ATOM 776 C CA . PHE A 1 105 ? 12.789 0.231 10.342 1.00 41.97 105 PHE A CA 1
ATOM 777 C C . PHE A 1 105 ? 13.715 -0.968 10.093 1.00 41.97 105 PHE A C 1
ATOM 779 O O . PHE A 1 105 ? 14.697 -0.898 9.353 1.00 41.97 105 PHE A O 1
ATOM 786 N N . THR A 1 106 ? 13.383 -2.106 10.707 1.00 32.88 106 THR A N 1
ATOM 787 C CA . THR A 1 106 ? 14.117 -3.366 10.556 1.00 32.88 106 THR A CA 1
ATOM 788 C C . THR A 1 106 ? 13.966 -3.906 9.131 1.00 32.88 106 THR A C 1
ATOM 790 O O . THR A 1 106 ? 12.861 -4.028 8.597 1.00 32.88 106 THR A O 1
ATOM 793 N N . HIS A 1 107 ? 15.093 -4.239 8.507 1.00 36.81 107 HIS A N 1
ATOM 794 C CA . HIS A 1 107 ? 15.146 -4.957 7.240 1.00 36.81 107 HIS A CA 1
ATOM 795 C C . HIS A 1 107 ? 14.679 -6.404 7.469 1.00 36.81 107 HIS A C 1
ATOM 797 O O . HIS A 1 107 ? 15.348 -7.162 8.171 1.00 36.81 107 HIS A O 1
ATOM 803 N N . LEU A 1 108 ? 13.551 -6.813 6.881 1.00 36.41 108 LEU A N 1
ATOM 804 C CA . LEU A 1 108 ? 13.275 -8.237 6.677 1.00 36.41 108 LEU A CA 1
ATOM 805 C C . LEU A 1 108 ? 14.109 -8.681 5.474 1.00 36.41 108 LEU A C 1
ATOM 807 O O . LEU A 1 108 ? 13.667 -8.632 4.328 1.00 36.41 108 LEU A O 1
ATOM 811 N N . ALA A 1 109 ? 15.366 -9.019 5.752 1.00 31.06 109 ALA A N 1
ATOM 812 C CA . ALA A 1 109 ? 16.302 -9.511 4.761 1.00 31.06 109 ALA A CA 1
ATOM 813 C C . ALA A 1 109 ? 15.780 -10.795 4.103 1.00 31.06 109 ALA A C 1
ATOM 815 O O . ALA A 1 109 ? 15.465 -11.769 4.786 1.00 31.06 109 ALA A O 1
ATOM 816 N N . GLY A 1 110 ? 15.801 -10.791 2.770 1.00 31.75 110 GLY A N 1
ATOM 817 C CA . GLY A 1 110 ? 15.931 -11.991 1.951 1.00 31.75 110 GLY A CA 1
ATOM 818 C C . GLY A 1 110 ? 14.638 -12.505 1.340 1.00 31.75 110 GLY A C 1
ATOM 819 O O . GLY A 1 110 ? 13.933 -13.269 1.983 1.00 31.75 110 GLY A O 1
ATOM 820 N N . ILE A 1 111 ? 14.402 -12.191 0.060 1.00 36.16 111 ILE A N 1
ATOM 821 C CA . ILE A 1 111 ? 13.645 -13.069 -0.844 1.00 36.16 111 ILE A CA 1
ATOM 822 C C . ILE A 1 111 ? 14.251 -12.982 -2.259 1.00 36.16 111 ILE A C 1
ATOM 824 O O . ILE A 1 111 ? 13.682 -12.399 -3.183 1.00 36.16 111 ILE A O 1
ATOM 828 N N . GLU A 1 112 ? 15.419 -13.602 -2.441 1.00 33.31 112 GLU A N 1
ATOM 829 C CA . GLU A 1 112 ? 15.665 -14.342 -3.679 1.00 33.31 112 GLU A CA 1
ATOM 830 C C . GLU A 1 112 ? 14.728 -15.559 -3.626 1.00 33.31 112 GLU A C 1
ATOM 832 O O . GLU A 1 112 ? 14.921 -16.455 -2.813 1.00 33.31 112 GLU A O 1
ATOM 837 N N . ASN A 1 113 ? 13.686 -15.561 -4.459 1.00 27.12 113 ASN A N 1
ATOM 838 C CA . ASN A 1 113 ? 12.641 -16.592 -4.563 1.00 27.12 113 ASN A CA 1
ATOM 839 C C . ASN A 1 113 ? 11.570 -16.634 -3.451 1.00 27.12 113 ASN A C 1
ATOM 841 O O . ASN A 1 113 ? 11.758 -17.202 -2.388 1.00 27.12 113 ASN A O 1
ATOM 845 N N . VAL A 1 114 ? 10.382 -16.139 -3.826 1.00 31.97 114 VAL A N 1
ATOM 846 C CA . VAL A 1 114 ? 9.045 -16.621 -3.427 1.00 31.97 114 VAL A CA 1
ATOM 847 C C . VAL A 1 114 ? 8.662 -16.537 -1.933 1.00 31.97 114 VAL A C 1
ATOM 849 O O . VAL A 1 114 ? 9.136 -17.277 -1.087 1.00 31.97 114 VAL A O 1
ATOM 852 N N . THR A 1 115 ? 7.652 -15.697 -1.682 1.00 32.25 115 THR A N 1
ATOM 853 C CA . THR A 1 115 ? 6.630 -15.801 -0.622 1.00 32.25 115 THR A CA 1
ATOM 854 C C . THR A 1 115 ? 7.109 -15.928 0.828 1.00 32.25 115 THR A C 1
ATOM 856 O O . THR A 1 115 ? 7.317 -17.023 1.342 1.00 32.25 115 THR A O 1
ATOM 859 N N . LYS A 1 116 ? 7.043 -14.816 1.571 1.00 23.11 116 LYS A N 1
ATOM 860 C CA . LYS A 1 116 ? 6.589 -14.882 2.966 1.00 23.11 116 LYS A CA 1
ATOM 861 C C . LYS A 1 116 ? 5.844 -13.616 3.381 1.00 23.11 116 LYS A C 1
ATOM 863 O O . LYS A 1 116 ? 6.412 -12.638 3.849 1.00 23.11 116 LYS A O 1
ATOM 868 N N . LEU A 1 117 ? 4.532 -13.685 3.186 1.00 28.92 117 LEU A N 1
ATOM 869 C CA . LEU A 1 117 ? 3.551 -12.955 3.969 1.00 28.92 117 LEU A CA 1
ATOM 870 C C . LEU A 1 117 ? 3.593 -13.560 5.383 1.00 28.92 117 LEU A C 1
ATOM 872 O O . LEU A 1 117 ? 3.109 -14.673 5.580 1.00 28.92 117 LEU A O 1
ATOM 876 N N . THR A 1 118 ? 4.200 -12.883 6.356 1.00 25.19 118 THR A N 1
ATOM 877 C CA . THR A 1 118 ? 3.955 -13.217 7.766 1.00 25.19 118 THR A CA 1
ATOM 878 C C . THR A 1 118 ? 2.782 -12.362 8.224 1.00 25.19 118 THR A C 1
ATOM 880 O O . THR A 1 118 ? 2.951 -11.228 8.658 1.00 25.19 118 THR A O 1
ATOM 883 N N . LEU A 1 119 ? 1.575 -12.905 8.053 1.00 29.67 119 LEU A N 1
ATOM 884 C CA . LEU A 1 119 ? 0.442 -12.569 8.910 1.00 29.67 119 LEU A CA 1
ATOM 885 C C . LEU A 1 119 ? 0.749 -13.174 10.281 1.00 29.67 119 LEU A C 1
ATOM 887 O O . LEU A 1 119 ? 0.758 -14.399 10.391 1.00 29.67 119 LEU A O 1
ATOM 891 N N . LEU A 1 120 ? 1.079 -12.316 11.247 1.00 31.28 120 LEU A N 1
ATOM 892 C CA . LEU A 1 120 ? 0.747 -12.338 12.680 1.00 31.28 120 LEU A CA 1
ATOM 893 C C . LEU A 1 120 ? 1.486 -11.177 13.359 1.00 31.28 120 LEU A C 1
ATOM 895 O O . LEU A 1 120 ? 2.728 -11.117 13.227 1.00 31.28 120 LEU A O 1
#